Protein AF-A0A392V3J7-F1 (afdb_monomer_lite)

Radius of gyration: 16.31 Å; chains: 1; bounding box: 40×19×40 Å

Structure (mmCIF, N/CA/C/O backbone):
data_AF-A0A392V3J7-F1
#
_entry.id   AF-A0A392V3J7-F1
#
loop_
_atom_site.group_PDB
_atom_site.id
_atom_site.type_symbol
_atom_site.label_atom_id
_atom_site.label_alt_id
_atom_site.label_comp_id
_atom_site.label_asym_id
_atom_site.label_entity_id
_atom_site.label_seq_id
_atom_site.pdbx_PDB_ins_code
_atom_site.Cartn_x
_atom_site.Cartn_y
_atom_site.Cartn_z
_atom_site.occupancy
_atom_site.B_iso_or_equiv
_atom_site.auth_seq_id
_atom_site.auth_comp_id
_atom_site.auth_asym_id
_atom_site.auth_atom_id
_atom_site.pdbx_PDB_model_num
ATOM 1 N N . MET A 1 1 ? -2.455 2.485 -13.154 1.00 63.25 1 MET A N 1
ATOM 2 C CA . MET A 1 1 ? -1.784 2.041 -11.914 1.00 63.25 1 MET A CA 1
ATOM 3 C C . MET A 1 1 ? -2.881 1.926 -10.875 1.00 63.25 1 MET A C 1
ATOM 5 O O . MET A 1 1 ? -3.625 2.881 -10.729 1.00 63.25 1 MET A O 1
ATOM 9 N N . GLY A 1 2 ? -3.095 0.737 -10.323 1.00 70.94 2 GLY A N 1
ATOM 10 C CA . GLY A 1 2 ? -4.190 0.444 -9.392 1.00 70.94 2 GLY A CA 1
ATOM 11 C C . GLY A 1 2 ? -3.779 0.594 -7.926 1.00 70.94 2 GLY A C 1
ATOM 12 O O . GLY A 1 2 ? -2.607 0.459 -7.584 1.00 70.94 2 GLY A O 1
ATOM 13 N N . GLU A 1 3 ? -4.756 0.856 -7.070 1.00 80.38 3 GLU A N 1
ATOM 14 C CA . GLU A 1 3 ? -4.580 1.057 -5.632 1.00 80.38 3 GLU A CA 1
ATOM 15 C C . GLU A 1 3 ? -5.381 -0.006 -4.868 1.00 80.38 3 GLU A C 1
ATOM 17 O O . GLU A 1 3 ? -6.440 -0.436 -5.332 1.00 80.38 3 GLU A O 1
ATOM 22 N N . LEU A 1 4 ? -4.876 -0.445 -3.711 1.00 83.25 4 LEU A N 1
ATOM 23 C CA . LEU A 1 4 ? -5.580 -1.359 -2.807 1.00 83.25 4 LEU A CA 1
ATOM 24 C C . LEU A 1 4 ? -5.949 -0.613 -1.523 1.00 83.25 4 LEU A C 1
ATOM 26 O O . LEU A 1 4 ? -5.092 0.018 -0.908 1.00 83.25 4 LEU A O 1
ATOM 30 N N . MET A 1 5 ? -7.208 -0.718 -1.097 1.00 84.62 5 MET A N 1
ATOM 31 C CA . MET A 1 5 ? -7.711 -0.074 0.117 1.00 84.62 5 MET A CA 1
ATOM 32 C C . MET A 1 5 ? -8.112 -1.123 1.153 1.00 84.62 5 MET A C 1
ATOM 34 O O . MET A 1 5 ? -9.009 -1.928 0.907 1.00 84.62 5 MET A O 1
ATOM 38 N N . LEU A 1 6 ? -7.495 -1.065 2.333 1.00 84.25 6 LEU A N 1
ATOM 39 C CA . LEU A 1 6 ? -7.947 -1.799 3.512 1.00 84.25 6 LEU A CA 1
ATOM 40 C C . LEU A 1 6 ? -8.810 -0.872 4.369 1.00 84.25 6 LEU A C 1
ATOM 42 O O . LEU A 1 6 ? -8.363 0.214 4.740 1.00 84.25 6 LEU A O 1
ATOM 46 N N . ARG A 1 7 ? -10.034 -1.298 4.689 1.00 91.19 7 ARG A N 1
ATOM 47 C CA . ARG A 1 7 ? -10.941 -0.579 5.594 1.00 91.19 7 ARG A CA 1
ATOM 48 C C . ARG A 1 7 ? -11.100 -1.345 6.902 1.00 91.19 7 ARG A C 1
ATOM 50 O O . ARG A 1 7 ? -11.391 -2.537 6.878 1.00 91.19 7 ARG A O 1
ATOM 57 N N . THR A 1 8 ? -10.957 -0.647 8.021 1.00 86.44 8 THR A N 1
ATOM 58 C CA . THR A 1 8 ? -11.285 -1.133 9.370 1.00 86.44 8 THR A CA 1
ATOM 59 C C . THR A 1 8 ? -12.355 -0.223 9.988 1.00 86.44 8 THR A C 1
ATOM 61 O O . THR A 1 8 ? -12.853 0.685 9.319 1.00 86.44 8 THR A O 1
ATOM 64 N N . ASN A 1 9 ? -12.757 -0.469 11.241 1.00 85.69 9 ASN A N 1
ATOM 65 C CA . ASN A 1 9 ? -13.810 0.275 11.950 1.00 85.69 9 ASN A CA 1
ATOM 66 C C . ASN A 1 9 ? -13.423 1.745 12.228 1.00 85.69 9 ASN A C 1
ATOM 68 O O . ASN A 1 9 ? -13.203 2.133 13.371 1.00 85.69 9 ASN A O 1
ATOM 72 N N . GLY A 1 10 ? -13.357 2.562 11.177 1.00 84.56 10 GLY A N 1
ATOM 73 C CA . GLY A 1 10 ? -13.060 3.994 11.227 1.00 84.56 10 GLY A CA 1
ATOM 74 C C . GLY A 1 10 ? -11.764 4.405 10.528 1.00 84.56 10 GLY A C 1
ATOM 75 O O . GLY A 1 10 ? -11.571 5.597 10.304 1.00 84.56 10 GLY A O 1
ATOM 76 N N . GLU A 1 11 ? -10.912 3.459 10.128 1.00 89.19 11 GLU A N 1
ATOM 77 C CA . GLU A 1 11 ? -9.624 3.760 9.495 1.00 89.19 11 GLU A CA 1
ATOM 78 C C . GLU A 1 11 ? -9.538 3.163 8.088 1.00 89.19 11 GLU A C 1
ATOM 80 O O . GLU A 1 11 ? -10.164 2.148 7.764 1.00 89.19 11 GLU A O 1
ATOM 85 N N . GLN A 1 12 ? -8.773 3.827 7.222 1.00 87.44 12 GLN A N 1
ATOM 86 C CA . GLN A 1 12 ? -8.525 3.376 5.857 1.00 87.44 12 GLN A CA 1
ATOM 87 C C . GLN A 1 12 ? -7.034 3.491 5.563 1.00 87.44 12 GLN A C 1
ATOM 89 O O . GLN A 1 12 ? -6.440 4.549 5.772 1.00 87.44 12 GLN A O 1
ATOM 94 N N . ILE A 1 13 ? -6.443 2.406 5.069 1.00 86.88 13 ILE A N 1
ATOM 95 C CA . ILE A 1 13 ? -5.036 2.358 4.667 1.00 86.88 13 ILE A CA 1
ATOM 96 C C . ILE A 1 13 ? -4.987 2.111 3.161 1.00 86.88 13 ILE A C 1
ATOM 98 O O . ILE A 1 13 ? -5.587 1.154 2.665 1.00 86.88 13 ILE A O 1
ATOM 102 N N . MET A 1 14 ? -4.287 2.990 2.442 1.00 84.44 14 MET A N 1
ATOM 103 C CA . MET A 1 14 ? -4.087 2.893 0.998 1.00 84.44 14 MET A CA 1
ATOM 104 C C . MET A 1 14 ? -2.714 2.300 0.687 1.00 84.44 14 MET A C 1
ATOM 106 O O . MET A 1 14 ? -1.702 2.769 1.208 1.00 84.44 14 MET A O 1
ATOM 110 N N . PHE A 1 15 ? -2.676 1.306 -0.196 1.00 80.25 15 PHE A N 1
ATOM 111 C CA . PHE A 1 15 ? -1.450 0.668 -0.660 1.00 80.25 15 PHE A CA 1
ATOM 112 C C . PHE A 1 15 ? -1.265 0.907 -2.160 1.00 80.25 15 PHE A C 1
ATOM 114 O O . PHE A 1 15 ? -2.116 0.538 -2.976 1.00 80.25 15 PHE A O 1
ATOM 121 N N . ASN A 1 16 ? -0.118 1.475 -2.535 1.00 80.06 16 ASN A N 1
ATOM 122 C CA . ASN A 1 16 ? 0.303 1.550 -3.929 1.00 80.06 16 ASN A CA 1
ATOM 123 C C . ASN A 1 16 ? 0.914 0.207 -4.348 1.00 80.06 16 ASN A C 1
ATOM 125 O O . ASN A 1 16 ? 2.105 -0.047 -4.164 1.00 80.06 16 ASN A O 1
ATOM 129 N N . VAL A 1 17 ? 0.081 -0.672 -4.906 1.00 71.44 17 VAL A N 1
ATOM 130 C CA . VAL A 1 17 ? 0.474 -2.048 -5.252 1.00 71.44 17 VAL A CA 1
ATOM 131 C C . VAL A 1 17 ? 1.600 -2.061 -6.292 1.00 71.44 17 VAL A C 1
ATOM 133 O O . VAL A 1 17 ? 2.479 -2.915 -6.256 1.00 71.44 17 VAL A O 1
ATOM 136 N N . PHE A 1 18 ? 1.623 -1.081 -7.197 1.00 69.75 18 PHE A N 1
ATOM 137 C CA . PHE A 1 18 ? 2.572 -1.042 -8.313 1.00 69.75 18 PHE A CA 1
ATOM 138 C C . PHE A 1 18 ? 3.935 -0.487 -7.924 1.00 69.75 18 PHE A C 1
ATOM 140 O O . PHE A 1 18 ? 4.926 -0.828 -8.560 1.00 69.75 18 PHE A O 1
ATOM 147 N N . GLU A 1 19 ? 4.015 0.336 -6.884 1.00 67.50 19 GLU A N 1
ATOM 148 C CA . GLU A 1 19 ? 5.289 0.855 -6.388 1.00 67.50 19 GLU A CA 1
ATOM 149 C C . GLU A 1 19 ? 6.126 -0.233 -5.709 1.00 67.50 19 GLU A C 1
ATOM 151 O O . GLU A 1 19 ? 7.331 -0.296 -5.934 1.00 67.50 19 GLU A O 1
ATOM 156 N N . ALA A 1 20 ? 5.488 -1.166 -4.996 1.00 63.38 20 ALA A N 1
ATOM 157 C CA . ALA A 1 20 ? 6.163 -2.349 -4.459 1.00 63.38 20 ALA A CA 1
ATOM 158 C C . ALA A 1 20 ? 6.639 -3.318 -5.562 1.00 63.38 20 ALA A C 1
ATOM 160 O O . ALA A 1 20 ? 7.659 -3.984 -5.397 1.00 63.38 20 ALA A O 1
ATOM 161 N N . MET A 1 21 ? 5.936 -3.364 -6.702 1.00 63.62 21 MET A N 1
ATOM 162 C CA . MET A 1 21 ? 6.284 -4.201 -7.861 1.00 63.62 21 MET A CA 1
ATOM 163 C C . MET A 1 21 ? 7.378 -3.597 -8.759 1.00 63.62 21 MET A C 1
ATOM 165 O O . MET A 1 21 ? 7.909 -4.294 -9.618 1.00 63.62 21 MET A O 1
ATOM 169 N N . LYS A 1 22 ? 7.767 -2.328 -8.562 1.00 64.31 22 LYS A N 1
ATOM 170 C CA . LYS A 1 22 ? 8.830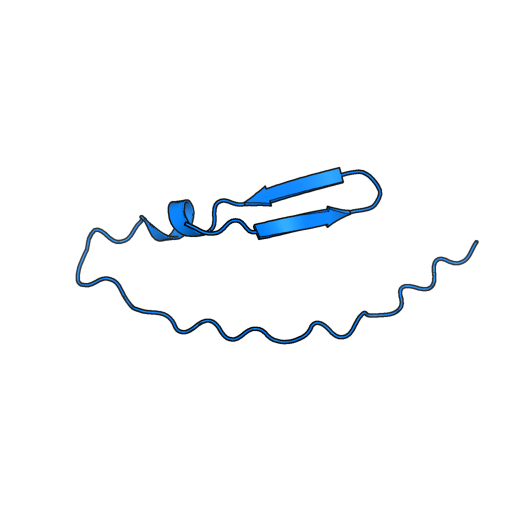 -1.659 -9.342 1.00 64.31 22 LYS A CA 1
ATOM 171 C C . LYS A 1 22 ? 10.254 -2.132 -9.010 1.00 64.31 22 LYS A C 1
ATOM 173 O O . LYS A 1 22 ? 11.204 -1.581 -9.547 1.00 64.31 22 LYS A O 1
ATOM 178 N N . LYS A 1 23 ? 10.431 -3.118 -8.127 1.00 61.09 23 LYS A N 1
ATOM 179 C CA . LYS A 1 23 ? 11.745 -3.498 -7.582 1.00 61.09 23 LYS A CA 1
ATOM 180 C C . LYS A 1 23 ? 12.521 -4.553 -8.389 1.00 61.09 23 LYS A C 1
ATOM 182 O O . LYS A 1 23 ? 13.476 -5.111 -7.861 1.00 61.09 23 LYS A O 1
ATOM 187 N N . HIS A 1 24 ? 12.144 -4.818 -9.638 1.00 58.31 24 HIS A N 1
ATOM 188 C CA . HIS A 1 24 ? 12.831 -5.784 -10.500 1.00 58.31 24 HIS A CA 1
ATOM 189 C C . HIS A 1 24 ? 13.402 -5.087 -11.741 1.00 58.31 24 HIS A C 1
ATOM 191 O O . HIS A 1 24 ? 12.792 -5.097 -12.804 1.00 58.31 24 HIS A O 1
ATOM 197 N N . ASP A 1 25 ? 14.570 -4.462 -11.573 1.00 58.44 25 ASP A N 1
ATOM 198 C CA . ASP A 1 25 ? 15.450 -4.010 -12.667 1.00 58.44 25 ASP A CA 1
ATOM 199 C C . ASP A 1 25 ? 16.442 -5.111 -13.108 1.00 58.44 25 ASP A C 1
ATOM 201 O O . ASP A 1 25 ? 17.342 -4.858 -13.903 1.00 58.44 25 ASP A O 1
ATOM 205 N N . GLU A 1 26 ? 16.293 -6.346 -12.621 1.00 60.81 26 GLU A N 1
ATOM 206 C CA . GLU A 1 26 ? 17.137 -7.477 -13.014 1.00 60.81 26 GLU A CA 1
ATOM 207 C C . GLU A 1 26 ? 16.261 -8.567 -13.653 1.00 60.81 26 GLU A C 1
AT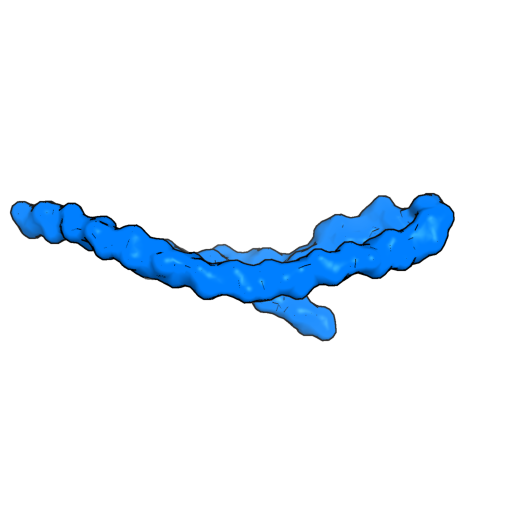OM 209 O O . GLU A 1 26 ? 15.486 -9.235 -12.972 1.00 60.81 26 GLU A O 1
ATOM 2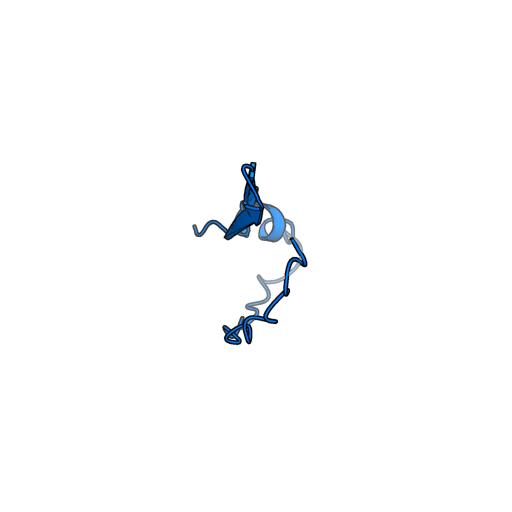14 N N . ASP A 1 27 ? 16.384 -8.660 -14.983 1.00 60.84 27 ASP A N 1
ATOM 215 C CA . ASP A 1 27 ? 15.922 -9.721 -15.889 1.00 60.84 27 ASP A CA 1
ATOM 216 C C . ASP A 1 27 ? 14.402 -9.956 -15.997 1.00 60.84 27 ASP A C 1
ATOM 218 O O . ASP A 1 27 ? 13.813 -10.707 -15.232 1.00 60.84 27 ASP A O 1
ATOM 222 N N . GLU A 1 28 ? 13.801 -9.352 -17.035 1.00 63.84 28 GLU A N 1
ATOM 223 C CA . GLU A 1 28 ? 12.409 -9.497 -17.506 1.00 63.84 28 GLU A CA 1
ATOM 224 C C . GLU A 1 28 ? 11.292 -9.306 -16.452 1.00 63.84 28 GLU A C 1
ATOM 226 O O . GLU A 1 28 ? 11.197 -10.041 -15.471 1.00 63.84 28 GLU A O 1
ATOM 231 N N . PRO A 1 29 ? 10.335 -8.379 -16.668 1.00 63.72 29 PRO A N 1
ATOM 232 C CA . PRO A 1 29 ? 9.207 -8.229 -15.755 1.00 63.72 29 PRO A CA 1
ATOM 233 C C . PRO A 1 29 ? 8.390 -9.529 -15.715 1.00 63.72 29 PRO A C 1
ATOM 235 O O . PRO A 1 29 ? 7.651 -9.845 -16.653 1.00 63.72 29 PRO A O 1
ATOM 238 N N . GLN A 1 30 ? 8.508 -10.286 -14.620 1.00 66.69 30 GLN A N 1
ATOM 239 C CA . GLN A 1 30 ? 7.718 -11.494 -14.417 1.00 66.69 30 GLN A CA 1
ATOM 240 C C . GLN A 1 30 ? 6.241 -11.104 -14.339 1.00 66.69 30 GLN A C 1
ATOM 242 O O . GLN A 1 30 ? 5.768 -10.463 -13.400 1.00 66.69 30 GLN A O 1
ATOM 247 N N . CYS A 1 31 ? 5.497 -11.459 -15.383 1.00 68.25 31 CYS A N 1
ATOM 248 C CA . CYS A 1 31 ? 4.067 -11.216 -15.450 1.00 68.25 31 CYS A CA 1
ATOM 249 C C . CYS A 1 31 ? 3.349 -12.230 -14.551 1.00 68.25 31 CYS A C 1
ATOM 251 O O . CYS A 1 31 ? 3.119 -13.374 -14.942 1.00 68.25 31 CYS A O 1
ATOM 253 N N . HIS A 1 32 ? 2.980 -11.813 -13.341 1.00 68.06 32 HIS A N 1
ATOM 254 C CA . HIS A 1 32 ? 2.191 -12.631 -12.422 1.00 68.06 32 HIS A CA 1
ATOM 255 C C . HIS A 1 32 ? 0.695 -12.434 -12.688 1.00 68.06 32 HIS A C 1
ATOM 257 O O . HIS A 1 32 ? 0.175 -11.320 -12.604 1.00 68.06 32 HIS A O 1
ATOM 263 N N . ARG A 1 33 ? -0.019 -13.523 -12.998 1.00 71.12 33 ARG A N 1
ATOM 264 C CA . ARG A 1 33 ? -1.483 -13.500 -13.091 1.00 71.12 33 ARG A CA 1
ATOM 265 C C . ARG A 1 33 ? -2.060 -13.522 -11.679 1.00 71.12 33 ARG A C 1
ATOM 267 O O . ARG A 1 33 ? -1.917 -14.516 -10.975 1.00 71.12 33 ARG A O 1
ATOM 274 N N . VAL A 1 34 ? -2.703 -12.432 -11.278 1.00 68.56 34 VAL A N 1
ATOM 275 C CA . VAL A 1 34 ? -3.436 -12.344 -10.011 1.00 68.56 34 VAL A CA 1
ATOM 276 C C . VAL A 1 34 ? -4.900 -12.663 -10.293 1.00 68.56 34 VAL A C 1
ATOM 278 O O . VAL A 1 34 ? -5.532 -11.995 -11.109 1.00 68.56 34 VAL A O 1
ATOM 281 N N . GLU A 1 35 ? -5.433 -13.695 -9.645 1.00 76.75 35 GLU A N 1
ATOM 282 C CA . GLU A 1 35 ? -6.860 -14.019 -9.685 1.00 76.75 35 GLU A CA 1
ATOM 283 C C . GLU A 1 35 ? -7.566 -13.406 -8.473 1.00 76.75 35 GLU A C 1
ATOM 285 O O . GLU A 1 35 ? -7.058 -13.448 -7.352 1.00 76.75 35 GLU A O 1
ATOM 290 N N . VAL A 1 36 ? -8.737 -12.810 -8.707 1.00 68.69 36 VAL A N 1
ATOM 291 C CA . VAL A 1 36 ? -9.601 -12.305 -7.637 1.00 68.69 36 VAL A CA 1
ATOM 292 C C . VAL A 1 36 ? -10.349 -13.496 -7.055 1.00 68.69 36 VAL A C 1
ATOM 294 O O . VAL A 1 36 ? -11.175 -14.100 -7.734 1.00 68.69 36 VAL A O 1
ATOM 297 N N . ILE A 1 37 ? -10.057 -13.832 -5.803 1.00 74.50 37 ILE A N 1
ATOM 298 C CA . ILE A 1 37 ? -10.846 -14.791 -5.032 1.00 74.50 37 ILE A CA 1
ATOM 299 C C . ILE A 1 37 ? -11.851 -13.966 -4.228 1.00 74.50 37 ILE A C 1
ATOM 301 O O . ILE A 1 37 ? -11.445 -13.098 -3.454 1.00 74.50 37 ILE A O 1
ATOM 305 N N . GLU A 1 38 ? -13.151 -14.191 -4.432 1.00 68.12 38 GLU A N 1
ATOM 306 C CA . GLU A 1 38 ? -14.182 -13.574 -3.594 1.00 68.12 38 GLU A CA 1
ATOM 307 C C . GLU A 1 38 ? -13.953 -14.003 -2.141 1.00 68.12 38 GLU A C 1
ATOM 309 O O . GLU A 1 38 ? -14.007 -15.188 -1.805 1.00 68.12 38 GLU A O 1
ATOM 314 N N . ALA A 1 39 ? -13.648 -13.035 -1.275 1.00 63.59 39 ALA A N 1
ATOM 315 C CA . ALA A 1 39 ? -13.576 -13.281 0.151 1.00 63.59 39 ALA A CA 1
ATOM 316 C C . ALA A 1 39 ? -14.983 -13.642 0.632 1.00 63.59 39 ALA A C 1
ATOM 318 O O . ALA A 1 39 ? -15.904 -12.830 0.548 1.00 63.59 39 ALA A O 1
ATOM 319 N N . ILE A 1 40 ? -15.151 -14.864 1.135 1.00 66.19 40 ILE A N 1
ATOM 320 C CA . ILE A 1 40 ? -16.333 -15.219 1.913 1.00 66.19 40 ILE A CA 1
ATOM 321 C C . ILE A 1 40 ? -16.283 -14.317 3.148 1.00 66.19 40 ILE A C 1
ATOM 323 O O . ILE A 1 40 ? -15.352 -14.430 3.944 1.00 66.19 40 ILE A O 1
ATOM 327 N N . GLU A 1 41 ? -17.230 -13.387 3.275 1.00 61.44 41 GLU A N 1
ATOM 328 C CA . GLU A 1 41 ? -17.384 -12.577 4.482 1.00 61.44 41 GLU A CA 1
ATOM 329 C C . GLU A 1 41 ? -17.533 -13.522 5.677 1.00 61.44 41 GLU A C 1
ATOM 331 O O . GLU A 1 41 ? -18.582 -14.143 5.873 1.00 61.44 41 GLU A O 1
ATOM 336 N N . ASP A 1 42 ? -16.478 -13.649 6.479 1.00 61.19 42 ASP A N 1
ATOM 337 C CA . ASP A 1 42 ? -16.599 -14.302 7.769 1.00 61.19 42 ASP A CA 1
ATOM 338 C C . ASP A 1 42 ? -17.452 -13.374 8.634 1.00 61.19 42 ASP A C 1
ATOM 340 O O . ASP A 1 42 ? -17.074 -12.235 8.930 1.00 61.19 42 ASP A O 1
ATOM 344 N N . LYS A 1 43 ? -18.669 -13.820 8.953 1.00 60.91 43 LYS A N 1
ATOM 345 C CA . LYS A 1 43 ? -19.627 -13.075 9.771 1.00 60.91 43 LYS A CA 1
ATOM 346 C C . LYS A 1 43 ? -19.060 -12.952 11.182 1.00 60.91 43 LYS A C 1
ATOM 348 O O . LYS A 1 43 ? -19.406 -13.743 12.059 1.00 60.91 43 LYS A O 1
ATOM 353 N N . PHE A 1 44 ? -18.214 -11.955 11.420 1.00 60.16 44 PHE A N 1
ATOM 354 C CA . PHE A 1 44 ? -17.808 -11.578 12.767 1.00 60.16 44 PHE A CA 1
ATOM 355 C C 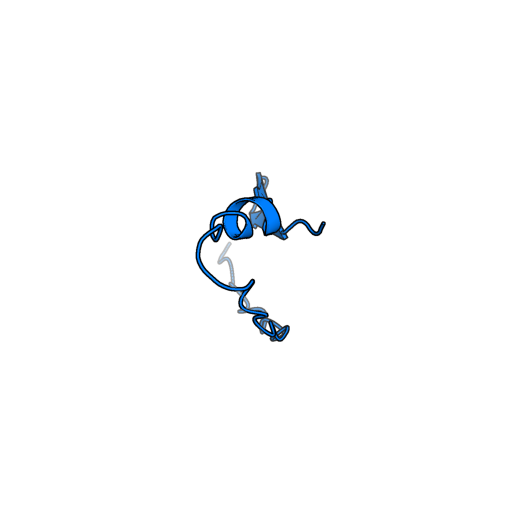. PHE A 1 44 ? -19.053 -11.113 13.527 1.00 60.16 44 PHE A C 1
ATOM 357 O O . PHE A 1 44 ? -19.511 -9.979 13.387 1.00 60.16 44 PHE A O 1
ATOM 364 N N . GLN A 1 45 ? -19.634 -12.014 14.320 1.00 59.50 45 GLN A N 1
ATOM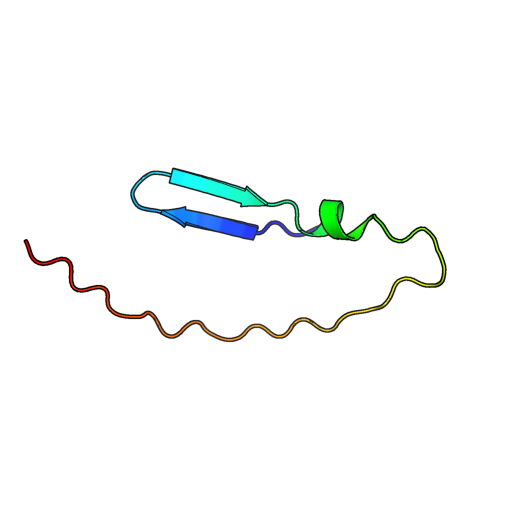 365 C CA . GLN A 1 45 ? -20.654 -11.659 15.295 1.00 59.50 45 GLN A CA 1
ATOM 366 C C . GLN A 1 45 ? -19.967 -10.880 16.416 1.00 59.50 45 GLN A C 1
ATOM 368 O O . GLN A 1 45 ? -19.353 -11.463 17.309 1.00 59.50 45 GLN A O 1
ATOM 373 N N . VAL A 1 46 ? -20.059 -9.553 16.364 1.00 60.22 46 VAL A N 1
ATOM 374 C CA . VAL A 1 46 ? -19.788 -8.712 17.530 1.00 60.22 46 VAL A CA 1
ATOM 375 C C . VAL A 1 46 ? -20.911 -8.977 18.534 1.00 60.22 46 VAL A C 1
ATOM 377 O O . VAL A 1 46 ? -22.054 -8.581 18.309 1.00 60.22 46 VAL A O 1
ATOM 380 N N . GLN A 1 47 ? -20.604 -9.696 19.615 1.00 50.50 47 GLN A N 1
ATOM 381 C CA . GLN A 1 47 ? -21.493 -9.757 20.776 1.00 50.50 47 GLN A CA 1
ATOM 382 C C . GLN A 1 47 ? -21.522 -8.365 21.424 1.0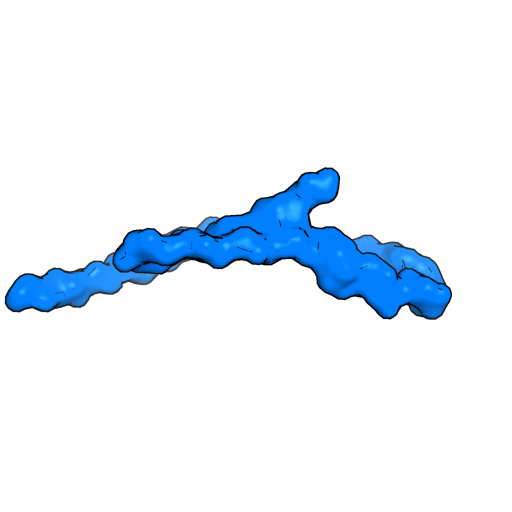0 50.50 47 GLN A C 1
ATOM 384 O O . GLN A 1 47 ? -20.470 -7.764 21.641 1.00 50.50 47 GLN A O 1
ATOM 389 N N . THR A 1 48 ? -22.740 -7.853 21.611 1.00 58.88 48 THR A N 1
ATOM 390 C CA . THR A 1 48 ? -23.081 -6.511 22.119 1.00 58.88 48 THR A CA 1
ATOM 391 C C . THR A 1 48 ? -22.772 -6.353 23.600 1.00 58.88 48 THR A C 1
ATOM 393 O O . THR A 1 48 ? -23.000 -7.331 24.346 1.00 58.88 48 THR A O 1
#

Foldseek 3Di:
DDWDWDDDPPDIDIDPPVVVQVPPPDDDSPDDDDDDDPDPPPPPPDDD

Organism: NCBI:txid97028

Sequence (48 aa):
MGELMLRTNGEQIMFNVFEAMKKHDEDEPQCHRVEVIEAIEDKFQVQT

Secondary structure (DSSP, 8-state):
--EEEEE-SS-EEEEEHHHHHTT--SSS--------PPP---------

pLDDT: mean 70.48, std 10.4, range [50.5, 91.19]